Protein AF-A0AAP1WEM5-F1 (afdb_monomer)

Structure (mmCIF, N/CA/C/O backbone):
data_AF-A0AAP1WEM5-F1
#
_entry.id   AF-A0AAP1WEM5-F1
#
loop_
_atom_site.group_PDB
_atom_site.id
_atom_site.type_symbol
_atom_site.label_atom_id
_atom_site.label_alt_id
_atom_site.label_comp_id
_atom_site.label_asym_id
_atom_site.label_entity_id
_atom_site.label_seq_id
_atom_site.pdbx_PDB_ins_code
_atom_site.Cartn_x
_atom_site.Cartn_y
_atom_site.Cartn_z
_atom_site.occupancy
_atom_site.B_iso_or_equiv
_atom_site.auth_seq_id
_atom_site.auth_comp_id
_atom_site.auth_asym_id
_atom_site.auth_atom_id
_atom_site.pdbx_PDB_model_num
ATOM 1 N N . LEU A 1 1 ? 5.228 -4.731 -1.984 1.00 91.69 1 LEU A N 1
ATOM 2 C CA . LEU A 1 1 ? 4.143 -5.720 -2.171 1.00 91.69 1 LEU A CA 1
ATOM 3 C C . LEU A 1 1 ? 3.177 -5.285 -3.278 1.00 91.69 1 LEU A C 1
ATOM 5 O O . LEU A 1 1 ? 2.704 -4.156 -3.241 1.00 91.69 1 LEU A O 1
ATOM 9 N N . PRO A 1 2 ? 2.894 -6.127 -4.289 1.00 94.19 2 PRO A N 1
ATOM 10 C CA . PRO A 1 2 ? 1.897 -5.830 -5.324 1.00 94.19 2 PRO A CA 1
ATOM 11 C C . PRO A 1 2 ? 0.476 -5.724 -4.752 1.00 94.19 2 PRO A C 1
ATOM 13 O O . PRO A 1 2 ? 0.167 -6.371 -3.757 1.00 94.19 2 PRO A O 1
ATOM 16 N N . ILE A 1 3 ? -0.424 -4.995 -5.422 1.00 92.75 3 ILE A N 1
ATOM 17 C CA . ILE A 1 3 ? -1.800 -4.766 -4.926 1.00 92.75 3 ILE A CA 1
ATOM 18 C C . ILE A 1 3 ? -2.580 -6.056 -4.613 1.00 92.75 3 ILE A C 1
ATOM 20 O O . ILE A 1 3 ? -3.308 -6.099 -3.630 1.00 92.75 3 ILE A O 1
ATOM 24 N N . ARG A 1 4 ? -2.381 -7.125 -5.401 1.00 93.69 4 ARG A N 1
ATOM 25 C CA . ARG A 1 4 ? -3.009 -8.440 -5.159 1.00 93.69 4 ARG A CA 1
ATOM 26 C C . ARG A 1 4 ? -2.615 -9.030 -3.805 1.00 93.69 4 ARG A C 1
ATOM 28 O O . ARG A 1 4 ? -3.431 -9.645 -3.133 1.00 93.69 4 ARG A O 1
ATOM 35 N N . GLU A 1 5 ? -1.361 -8.819 -3.423 1.00 95.38 5 GLU A N 1
ATOM 36 C CA . GLU A 1 5 ? -0.792 -9.365 -2.201 1.00 95.38 5 GLU A CA 1
ATOM 37 C C . GLU A 1 5 ? -1.283 -8.576 -0.994 1.00 95.38 5 GLU A C 1
ATOM 39 O O . GLU A 1 5 ? -1.672 -9.158 0.009 1.00 95.38 5 GLU A O 1
ATOM 44 N N . VAL A 1 6 ? -1.376 -7.252 -1.132 1.00 94.19 6 VAL A N 1
ATOM 45 C CA . VAL A 1 6 ? -1.995 -6.399 -0.113 1.00 94.19 6 VAL A CA 1
ATOM 46 C C . VAL A 1 6 ? -3.443 -6.809 0.127 1.00 94.19 6 VAL A C 1
ATOM 48 O O . VAL A 1 6 ? -3.814 -7.035 1.269 1.00 94.19 6 VAL A O 1
ATOM 51 N N . THR A 1 7 ? -4.239 -7.009 -0.927 1.00 95.44 7 THR A N 1
ATOM 52 C CA . THR A 1 7 ? -5.619 -7.502 -0.785 1.00 95.44 7 THR A CA 1
ATOM 53 C C . THR A 1 7 ? -5.687 -8.847 -0.064 1.00 95.44 7 THR A C 1
ATOM 55 O O . THR A 1 7 ? -6.542 -9.025 0.796 1.00 95.44 7 THR A O 1
ATOM 58 N N . ARG A 1 8 ? -4.771 -9.777 -0.356 1.00 94.69 8 ARG A N 1
ATOM 59 C CA . ARG A 1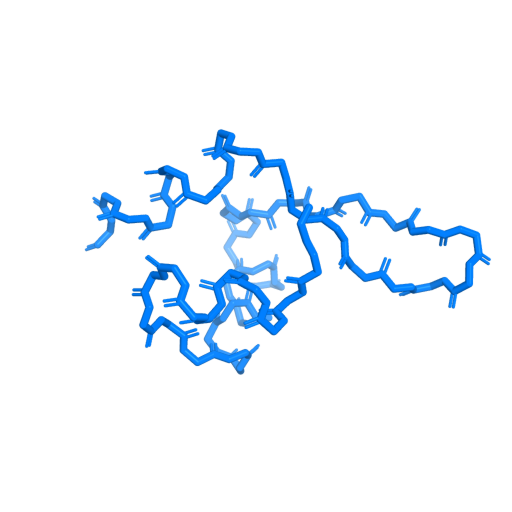 8 ? -4.693 -11.068 0.343 1.00 94.69 8 ARG A CA 1
ATOM 60 C C . ARG A 1 8 ? -4.348 -10.912 1.830 1.00 94.69 8 ARG A C 1
ATOM 62 O O . ARG A 1 8 ? -4.857 -11.668 2.648 1.00 94.69 8 ARG A O 1
ATOM 69 N N . LEU A 1 9 ? -3.487 -9.955 2.176 1.00 94.56 9 LEU A N 1
ATOM 70 C CA . LEU A 1 9 ? -2.992 -9.743 3.541 1.00 94.56 9 LEU A CA 1
ATOM 71 C C . LEU A 1 9 ? -3.902 -8.881 4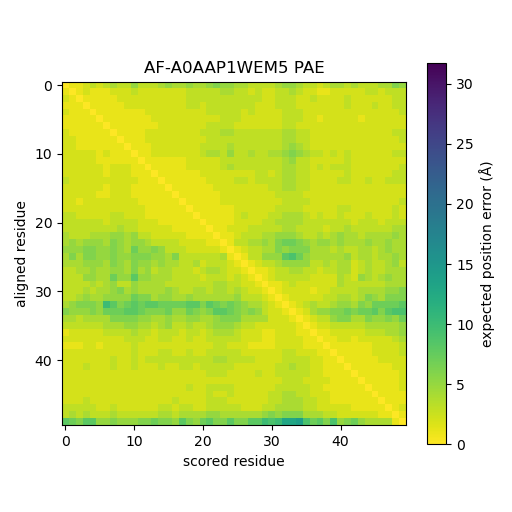.419 1.00 94.56 9 LEU A C 1
ATOM 73 O O . LEU A 1 9 ? -3.812 -8.988 5.644 1.00 94.56 9 LEU A O 1
ATOM 77 N N . THR A 1 10 ? -4.698 -7.995 3.821 1.00 93.62 10 THR A N 1
ATOM 78 C CA . THR A 1 10 ? -5.535 -7.027 4.547 1.00 93.62 10 THR A CA 1
ATOM 79 C C . THR A 1 10 ? -7.030 -7.239 4.338 1.00 93.62 10 THR A C 1
ATOM 81 O O . THR A 1 10 ? -7.826 -6.613 5.024 1.00 93.62 10 THR A O 1
ATOM 84 N N . GLY A 1 11 ? -7.434 -8.070 3.371 1.00 94.94 11 GLY A N 1
ATOM 85 C CA . GLY A 1 11 ? -8.836 -8.247 2.977 1.00 94.94 11 GLY A CA 1
ATOM 86 C C . GLY A 1 11 ? -9.430 -7.050 2.222 1.00 94.94 11 GLY A C 1
ATOM 87 O O . GLY A 1 11 ? -10.562 -7.114 1.748 1.00 94.94 11 GLY A O 1
ATOM 88 N N . VAL A 1 12 ? -8.679 -5.957 2.059 1.00 94.50 12 VAL A N 1
ATOM 89 C CA . VAL A 1 12 ? -9.176 -4.737 1.417 1.00 94.50 12 VAL A CA 1
ATOM 90 C C . VAL A 1 12 ? -9.146 -4.884 -0.102 1.00 94.50 12 VAL A C 1
ATOM 92 O O . VAL A 1 12 ? -8.107 -5.168 -0.712 1.00 94.50 12 VAL A O 1
ATOM 95 N N . HIS A 1 13 ? -10.287 -4.628 -0.742 1.00 95.31 13 HIS A N 1
ATOM 96 C CA . HIS A 1 13 ? -10.399 -4.707 -2.194 1.00 95.31 13 HIS A CA 1
ATOM 97 C C . HIS A 1 13 ? -9.466 -3.711 -2.913 1.00 95.31 13 HIS A C 1
ATOM 99 O O . HIS A 1 13 ? -9.323 -2.559 -2.487 1.00 95.31 13 HIS A O 1
ATOM 105 N N . PRO A 1 14 ? -8.910 -4.079 -4.087 1.00 94.19 14 PRO A N 1
ATOM 106 C CA . PRO A 1 14 ? -8.041 -3.200 -4.871 1.00 94.19 14 PRO A CA 1
ATOM 107 C C . PRO A 1 14 ? -8.678 -1.861 -5.263 1.00 94.19 14 PRO A C 1
ATOM 109 O O . PRO A 1 14 ? -7.968 -0.896 -5.546 1.00 94.19 14 PRO A O 1
ATOM 112 N N . VAL A 1 15 ? -10.011 -1.798 -5.358 1.00 94.88 15 VAL A N 1
ATOM 113 C CA . VAL A 1 15 ? -10.728 -0.552 -5.670 1.00 94.88 15 VAL A CA 1
ATOM 114 C C . VAL A 1 15 ? -10.653 0.432 -4.500 1.00 94.88 15 VAL A C 1
ATOM 116 O O . VAL A 1 15 ? -10.372 1.608 -4.715 1.00 94.88 15 VAL A O 1
ATOM 119 N N . THR A 1 16 ? -10.786 -0.064 -3.268 1.00 94.19 16 THR A N 1
ATOM 120 C CA . THR A 1 16 ? -10.701 0.720 -2.032 1.00 94.19 16 THR A CA 1
ATOM 121 C C . THR A 1 16 ? -9.284 1.233 -1.815 1.00 94.19 16 THR A C 1
ATOM 123 O O . THR A 1 16 ? -9.098 2.422 -1.583 1.00 94.19 16 THR A O 1
ATOM 126 N N . LEU A 1 17 ? -8.270 0.382 -2.021 1.00 92.62 17 LEU A N 1
ATOM 127 C CA . LEU A 1 17 ? -6.861 0.791 -1.946 1.00 92.62 17 LEU A CA 1
ATOM 128 C C . LEU A 1 17 ? -6.537 1.932 -2.923 1.00 92.62 17 LEU A C 1
ATOM 130 O O . LEU A 1 17 ? -5.860 2.894 -2.565 1.00 92.62 17 LEU A O 1
ATOM 134 N N . ARG A 1 18 ? -7.061 1.857 -4.154 1.00 92.94 18 ARG A N 1
ATOM 135 C CA . ARG A 1 18 ? -6.909 2.918 -5.163 1.00 92.94 18 ARG A CA 1
ATOM 136 C C . ARG A 1 18 ? -7.688 4.182 -4.810 1.00 92.94 18 ARG A C 1
ATOM 138 O O . ARG A 1 18 ? -7.219 5.283 -5.094 1.00 92.94 18 ARG A O 1
ATOM 145 N N . ALA A 1 19 ? -8.866 4.039 -4.208 1.00 94.19 19 ALA A N 1
ATOM 146 C CA . ALA A 1 19 ? -9.641 5.173 -3.727 1.00 94.19 19 ALA A CA 1
ATOM 147 C C . ALA A 1 19 ? -8.909 5.895 -2.589 1.00 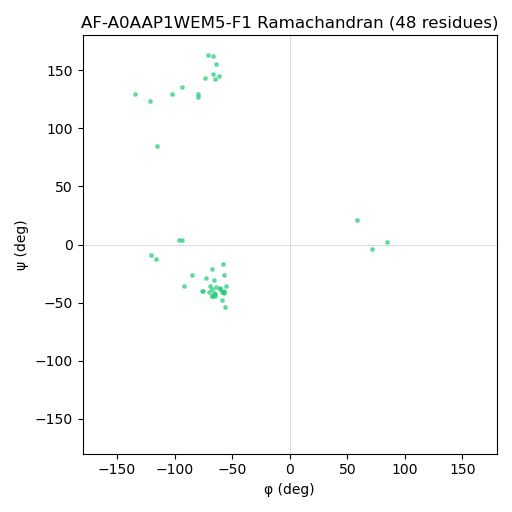94.19 19 ALA A C 1
ATOM 149 O O . ALA A 1 19 ? -8.839 7.118 -2.613 1.00 94.19 19 ALA A O 1
ATOM 150 N N . TRP A 1 20 ? -8.310 5.164 -1.647 1.00 92.88 20 TRP A N 1
ATOM 151 C CA . TRP A 1 20 ? -7.531 5.744 -0.553 1.00 92.88 20 TRP A CA 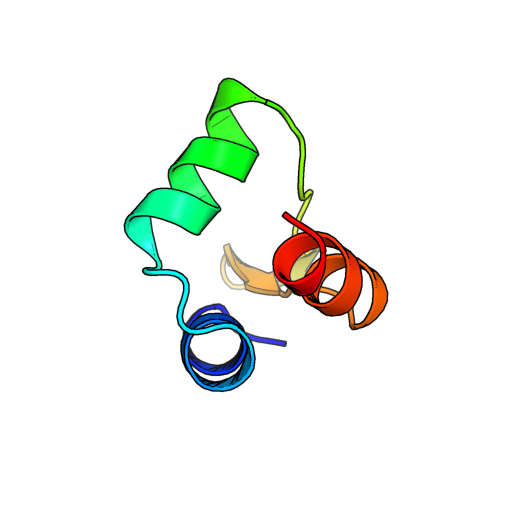1
ATOM 152 C C . TRP A 1 20 ? -6.260 6.449 -1.022 1.00 92.88 20 TRP A C 1
ATOM 154 O O . TRP A 1 20 ? -5.986 7.557 -0.562 1.00 92.88 20 TRP A O 1
ATOM 164 N N . GLU A 1 21 ? -5.538 5.863 -1.981 1.00 90.81 21 GLU A N 1
ATOM 165 C CA . GLU A 1 21 ? -4.413 6.517 -2.666 1.00 90.81 21 GLU A CA 1
ATOM 166 C C . GLU A 1 21 ? -4.860 7.844 -3.301 1.00 90.81 21 GL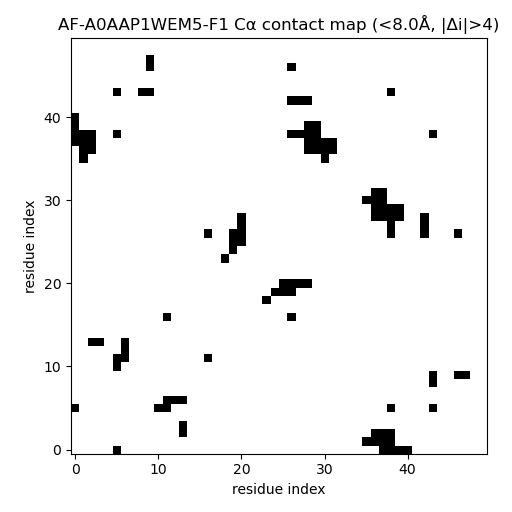U A C 1
ATOM 168 O O . GLU A 1 21 ? -4.279 8.890 -3.031 1.00 90.81 21 GLU A O 1
ATOM 173 N N . ARG A 1 22 ? -5.921 7.817 -4.120 1.00 92.69 22 ARG A N 1
ATOM 174 C CA . ARG A 1 22 ? -6.342 8.976 -4.922 1.00 92.69 22 ARG A CA 1
ATOM 175 C C . ARG A 1 22 ? -7.047 10.070 -4.119 1.00 92.69 22 ARG A C 1
ATOM 177 O O . ARG A 1 22 ? -6.883 11.240 -4.443 1.00 92.69 22 ARG A O 1
ATOM 184 N N . ARG A 1 23 ? -7.903 9.702 -3.163 1.00 92.31 23 ARG A N 1
ATOM 185 C CA . ARG A 1 23 ? -8.786 10.645 -2.451 1.00 92.31 23 ARG A CA 1
ATOM 186 C C . ARG A 1 23 ? -8.161 11.194 -1.179 1.00 92.31 23 ARG A C 1
ATOM 188 O O . ARG A 1 23 ? -8.414 12.343 -0.847 1.00 92.31 23 ARG A O 1
ATOM 195 N N . TYR A 1 24 ? -7.384 10.374 -0.476 1.00 88.25 24 TYR A N 1
ATOM 196 C CA . TYR A 1 24 ? -6.910 10.702 0.868 1.00 88.25 24 TYR A CA 1
ATOM 197 C C . TYR A 1 24 ? -5.384 10.738 0.979 1.00 88.25 24 TYR A C 1
ATOM 199 O O . TYR A 1 24 ? -4.875 11.122 2.025 1.00 88.25 24 TYR A O 1
ATOM 207 N N . GLY A 1 25 ? -4.642 10.300 -0.049 1.00 87.38 25 GLY A N 1
ATOM 208 C CA . GLY A 1 25 ? -3.181 10.175 0.034 1.00 87.38 25 GLY A CA 1
ATOM 209 C C . GLY A 1 25 ? -2.722 9.248 1.167 1.00 87.38 25 GLY A C 1
ATOM 210 O O . GLY A 1 25 ? -1.596 9.352 1.642 1.00 87.38 25 GLY A O 1
ATOM 211 N N . LEU A 1 26 ? -3.607 8.360 1.633 1.00 83.94 26 LEU A N 1
ATOM 212 C CA . LEU A 1 26 ? -3.437 7.612 2.883 1.00 83.94 26 LEU A CA 1
ATOM 213 C C . LEU A 1 26 ? -2.359 6.526 2.750 1.00 83.94 26 LEU A C 1
ATOM 215 O O . LEU A 1 26 ? -1.660 6.196 3.707 1.00 83.94 26 LEU A O 1
ATOM 219 N N . VAL A 1 27 ? -2.196 6.019 1.528 1.00 86.44 27 VAL A N 1
ATOM 220 C CA . VAL A 1 27 ? -1.113 5.134 1.106 1.00 86.44 27 VAL A CA 1
ATOM 221 C C . VAL A 1 27 ? -0.560 5.620 -0.229 1.00 86.44 27 VAL A C 1
ATOM 223 O O . VAL A 1 27 ? -1.316 5.846 -1.173 1.00 86.44 27 VAL A O 1
ATOM 226 N N . VAL A 1 28 ? 0.761 5.777 -0.309 1.00 88.00 28 VAL A N 1
ATOM 227 C CA . VAL A 1 28 ? 1.463 6.277 -1.501 1.00 88.00 28 VAL A CA 1
ATOM 228 C C . VAL A 1 28 ? 2.358 5.161 -2.042 1.00 88.00 28 VAL A C 1
ATOM 230 O O . VAL A 1 28 ? 3.527 5.068 -1.660 1.00 88.00 28 VAL A O 1
ATOM 233 N N . PRO A 1 29 ? 1.826 4.245 -2.867 1.00 89.44 29 PRO A N 1
ATOM 234 C CA . PRO A 1 29 ? 2.611 3.127 -3.361 1.00 89.44 29 PRO A CA 1
ATOM 235 C C . PRO A 1 29 ? 3.746 3.628 -4.253 1.00 89.44 29 PRO A C 1
ATOM 237 O O . PRO A 1 29 ? 3.567 4.527 -5.079 1.00 89.44 29 PRO A O 1
ATOM 240 N N . GLN A 1 30 ? 4.902 2.986 -4.148 1.00 92.06 30 GLN A N 1
ATOM 241 C CA . GLN A 1 30 ? 5.965 3.178 -5.122 1.00 92.06 30 GLN A CA 1
ATOM 242 C C . GLN A 1 30 ? 5.525 2.616 -6.472 1.00 92.06 30 GLN A C 1
ATOM 244 O O . GLN A 1 30 ? 4.806 1.614 -6.552 1.00 92.06 30 GLN A O 1
ATOM 249 N N . ARG A 1 31 ? 5.967 3.250 -7.556 1.00 92.31 31 ARG A N 1
ATOM 250 C CA . ARG A 1 31 ? 5.726 2.748 -8.907 1.00 92.31 31 ARG A CA 1
ATOM 251 C C . ARG A 1 31 ? 6.982 2.077 -9.434 1.00 92.31 31 ARG A C 1
ATOM 253 O O . ARG A 1 31 ? 8.063 2.648 -9.400 1.00 92.31 31 ARG A O 1
ATOM 260 N N . THR A 1 32 ? 6.825 0.860 -9.938 1.00 90.81 32 THR A N 1
ATOM 261 C CA . THR A 1 32 ? 7.878 0.205 -10.729 1.00 90.81 32 THR A CA 1
ATOM 262 C C . THR A 1 32 ? 8.094 0.948 -12.048 1.00 90.81 32 THR A C 1
ATOM 264 O O . THR A 1 32 ? 7.183 1.626 -12.525 1.00 90.81 32 THR A O 1
ATOM 267 N N . GLY A 1 33 ? 9.234 0.725 -12.710 1.00 88.88 33 GLY A N 1
ATOM 268 C CA . GLY A 1 33 ? 9.476 1.236 -14.069 1.00 88.88 33 GLY A CA 1
ATOM 269 C C . GLY A 1 33 ? 8.445 0.776 -15.115 1.00 88.88 33 GLY A C 1
ATOM 270 O O . GLY A 1 33 ? 8.305 1.404 -16.154 1.00 88.88 33 GLY A O 1
ATOM 271 N N . LYS A 1 34 ? 7.666 -0.277 -14.822 1.00 89.56 34 LYS A N 1
ATOM 272 C CA . LYS A 1 34 ? 6.544 -0.760 -15.650 1.00 89.56 34 LYS A CA 1
ATOM 273 C C . LYS A 1 34 ? 5.177 -0.176 -15.241 1.00 89.56 34 LYS A C 1
ATOM 275 O O . LYS A 1 34 ? 4.152 -0.595 -15.763 1.00 89.56 34 LYS A O 1
ATOM 280 N N . GLY A 1 35 ? 5.127 0.746 -14.275 1.00 89.88 35 GLY A N 1
ATOM 281 C CA . GLY A 1 35 ? 3.899 1.420 -13.829 1.00 89.88 35 GLY A CA 1
ATOM 282 C C . GLY A 1 35 ? 3.059 0.664 -12.789 1.00 89.88 35 GLY A C 1
ATOM 283 O O . GLY A 1 35 ? 2.011 1.156 -12.367 1.00 89.88 35 GLY A O 1
ATOM 284 N N . HIS A 1 36 ? 3.494 -0.512 -12.327 1.00 90.19 36 HIS A N 1
ATOM 285 C CA . HIS A 1 36 ? 2.801 -1.243 -11.259 1.00 90.19 36 HIS A CA 1
ATOM 286 C C . HIS A 1 36 ? 3.002 -0.592 -9.886 1.00 90.19 36 HIS A C 1
ATOM 288 O O . HIS A 1 36 ? 4.101 -0.130 -9.582 1.00 90.19 36 HIS A O 1
ATOM 294 N N . ARG A 1 37 ? 1.953 -0.628 -9.052 1.00 92.31 37 ARG A N 1
ATOM 295 C CA . ARG A 1 37 ? 1.962 -0.163 -7.656 1.00 92.31 37 ARG A CA 1
ATOM 296 C C . ARG A 1 37 ? 2.588 -1.204 -6.734 1.00 92.31 37 ARG A C 1
ATOM 298 O O . ARG A 1 37 ? 2.163 -2.363 -6.737 1.00 92.31 37 ARG A O 1
ATOM 305 N N . LEU A 1 38 ? 3.534 -0.764 -5.917 1.00 94.12 38 LEU A N 1
ATOM 306 C CA . LEU A 1 38 ? 4.153 -1.527 -4.847 1.00 94.12 38 LEU A CA 1
ATOM 307 C C . LEU A 1 38 ? 3.937 -0.813 -3.518 1.00 94.12 38 LEU A C 1
ATOM 309 O O . LEU A 1 38 ? 4.325 0.336 -3.346 1.00 94.12 38 LEU A O 1
ATOM 313 N N . TYR A 1 39 ? 3.340 -1.528 -2.577 1.00 93.62 39 TYR A N 1
ATOM 314 C CA . TYR A 1 39 ? 3.118 -1.067 -1.217 1.00 93.62 39 TYR A CA 1
ATOM 315 C C . TYR A 1 39 ? 4.268 -1.520 -0.317 1.00 93.62 39 TYR A C 1
ATOM 317 O O . TYR A 1 39 ? 4.692 -2.675 -0.420 1.00 93.62 39 TYR A O 1
ATOM 325 N N . SER 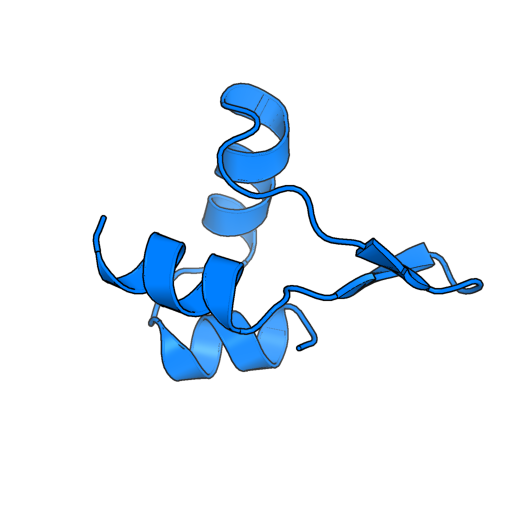A 1 40 ? 4.786 -0.646 0.540 1.00 94.31 40 SER A N 1
ATOM 326 C CA . SER A 1 40 ? 5.733 -1.055 1.586 1.00 94.31 40 SER A CA 1
ATOM 327 C C . SER A 1 40 ? 5.018 -1.858 2.676 1.00 94.31 40 SER A C 1
ATOM 329 O O . SER A 1 40 ? 3.792 -1.816 2.785 1.00 94.31 40 SER A O 1
ATOM 331 N N . GLU A 1 41 ? 5.770 -2.589 3.496 1.00 92.75 41 GLU A N 1
ATOM 332 C CA . GLU A 1 41 ? 5.200 -3.293 4.654 1.00 92.75 41 GLU A CA 1
ATOM 333 C C . GLU A 1 41 ? 4.519 -2.321 5.622 1.00 92.75 41 GLU A C 1
ATOM 335 O O . GLU A 1 41 ? 3.393 -2.564 6.042 1.00 92.75 41 GLU A O 1
ATOM 340 N N . GLU A 1 42 ? 5.123 -1.156 5.865 1.00 92.25 42 GLU A N 1
ATOM 341 C CA . GLU A 1 42 ? 4.532 -0.094 6.686 1.00 92.25 42 GLU A CA 1
ATOM 342 C C . GLU A 1 42 ? 3.159 0.360 6.163 1.00 92.25 42 GLU A C 1
ATOM 344 O O . GLU A 1 42 ? 2.226 0.58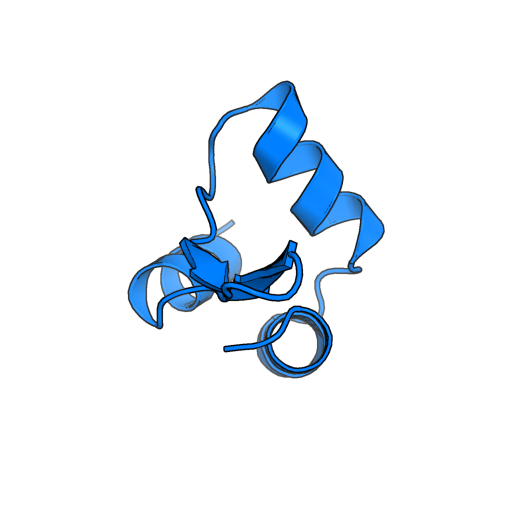0 6.935 1.00 92.25 42 GLU A O 1
ATOM 349 N N . GLN A 1 43 ? 2.999 0.461 4.840 1.00 92.81 43 GLN A N 1
ATOM 350 C CA . GLN A 1 43 ? 1.712 0.800 4.233 1.00 92.81 43 GLN A CA 1
ATOM 351 C C . GLN A 1 43 ? 0.681 -0.306 4.435 1.00 92.81 43 GLN A C 1
ATOM 353 O O . GLN A 1 43 ? -0.484 -0.003 4.679 1.00 92.81 43 GLN A O 1
ATOM 358 N N . VAL A 1 44 ? 1.095 -1.571 4.352 1.00 92.88 44 VAL A N 1
ATOM 359 C CA . VAL A 1 44 ? 0.214 -2.714 4.619 1.00 92.88 44 VAL A CA 1
ATOM 360 C C . VAL A 1 44 ? -0.223 -2.733 6.082 1.00 92.88 44 VAL A C 1
ATOM 362 O O . VAL A 1 44 ? -1.414 -2.863 6.351 1.00 92.88 44 VAL A O 1
ATOM 365 N N . GLU A 1 45 ? 0.691 -2.498 7.018 1.00 93.12 45 GLU A N 1
ATOM 366 C CA . GLU A 1 45 ? 0.369 -2.385 8.445 1.00 93.12 45 GLU A CA 1
ATOM 367 C C . GLU A 1 45 ? -0.494 -1.161 8.763 1.00 93.12 45 GLU A C 1
ATOM 369 O O . GLU A 1 45 ? -1.323 -1.183 9.671 1.00 93.12 45 GLU A O 1
ATOM 374 N N . ARG A 1 46 ? -0.353 -0.071 8.007 1.00 91.81 46 ARG A N 1
ATOM 375 C CA . ARG A 1 46 ? -1.271 1.066 8.108 1.00 91.81 46 ARG A CA 1
ATOM 376 C C . ARG A 1 46 ? -2.669 0.696 7.618 1.00 91.81 46 ARG A C 1
ATOM 378 O O . ARG A 1 46 ? -3.631 1.020 8.297 1.00 91.81 46 ARG A O 1
ATOM 385 N N . ILE A 1 47 ? -2.778 -0.006 6.490 1.00 91.88 47 ILE A N 1
ATOM 386 C CA . ILE A 1 47 ? -4.058 -0.485 5.942 1.00 91.88 47 ILE A CA 1
ATOM 387 C C . ILE A 1 47 ? -4.765 -1.429 6.923 1.00 91.88 47 ILE A C 1
ATOM 389 O O . ILE A 1 47 ? -5.980 -1.361 7.035 1.00 91.88 47 ILE A O 1
ATOM 393 N N . ARG A 1 48 ? -4.023 -2.286 7.637 1.00 91.31 48 ARG A N 1
ATOM 394 C CA . ARG A 1 48 ? -4.571 -3.223 8.639 1.00 91.31 48 ARG A CA 1
ATOM 395 C C . ARG A 1 48 ? -5.151 -2.556 9.884 1.00 91.31 48 ARG A C 1
ATOM 397 O O . ARG A 1 48 ? -5.909 -3.194 10.602 1.00 91.31 48 AR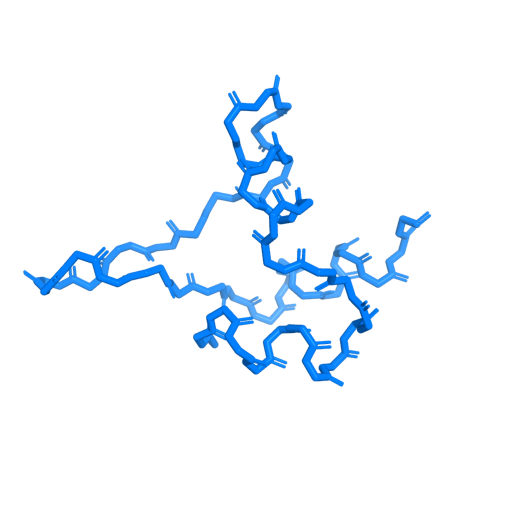G A O 1
ATOM 404 N N . ARG A 1 49 ? -4.749 -1.317 10.168 1.00 89.69 49 ARG A N 1
ATOM 405 C CA . ARG A 1 49 ? -5.158 -0.561 11.363 1.00 89.69 49 ARG A CA 1
ATOM 406 C C . ARG A 1 49 ? -6.332 0.388 11.113 1.00 89.69 49 ARG A C 1
ATOM 408 O O . ARG A 1 49 ? -6.671 1.159 12.006 1.00 89.69 49 ARG A O 1
ATOM 415 N N . ILE A 1 50 ? -6.890 0.370 9.905 1.00 85.12 50 ILE A N 1
ATOM 416 C CA . ILE A 1 50 ? -8.087 1.126 9.515 1.00 85.12 50 ILE A CA 1
ATOM 417 C C . ILE A 1 50 ? -9.296 0.223 9.702 1.00 85.12 50 ILE A C 1
ATOM 419 O O . ILE A 1 50 ? -10.291 0.720 10.265 1.00 85.12 50 ILE A O 1
#

pLDDT: mean 92.04, std 2.66, range [83.94, 95.44]

Solvent-accessible surface area (backbone atoms only 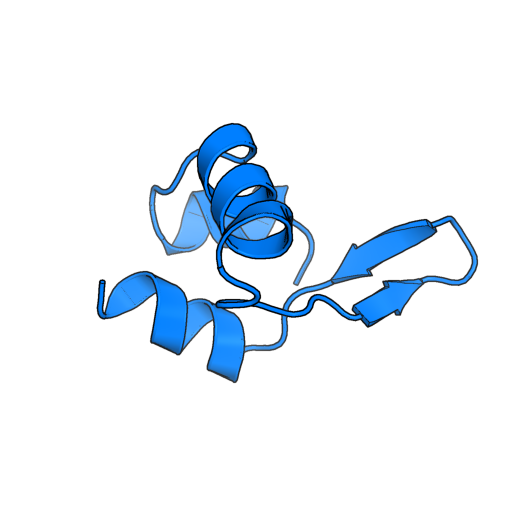— not comparable to full-atom values): 2994 Å² total; per-residue (Å²): 75,47,59,72,54,47,24,72,76,57,72,48,53,67,66,57,55,52,46,36,33,73,76,66,61,76,45,80,55,48,65,47,100,86,68,49,56,29,39,53,70,69,48,50,57,51,60,64,73,110

Nearest PDB structures (foldseek):
  5c8d-assembly2_E  TM=9.946E-01  e=1.569E-04  Thermus thermophilus HB27
  6jni-assembly4_G  TM=9.127E-01  e=1.732E-03  Pseudomonas putida
  6jni-assembly3_E  TM=9.125E-01  e=1.855E-03  Pseudomonas putida
  6jni-assembly2_D  TM=9.137E-01  e=1.855E-03  Pseudomonas putida
  6jni-assembly4_H  TM=9.125E-01  e=2.279E-03  Pseudomonas putida

Sequence (50 aa):
LPIREVTRLTGVHPVTLRAWERRYGLVVPQRTGKGHRLYSEEQVERIRRI

InterPro domains:
  IPR000551 MerR-type HTH domain [PF13411] (2-50)
  IPR000551 MerR-type HTH domain [PS50937] (1-50)
  IPR000551 MerR-type HTH domain [SM00422] (1-50)
  IPR009061 Putative DNA-binding domain superfamily [SSF46955] (2-50)
  IPR047057 MerR transcriptional regulator [PTHR30204] (2-50)

Secondary structure (DSSP, 8-state):
-BHHHHHHHH---HHHHHHHHHHH----PEEPTTS-EE--HHHHHHHHT-

Foldseek 3Di:
DFLVVLCVLQVDDSVVVVCCCVPPVQFPFDADPVGTGHGDPVSSVSSNVD

Mean predicted aligned error: 2.75 Å

Organism: Escherichia coli (NCBI:txid562)

Radius of gyration: 9.83 Å; Cα contacts (8 Å, |Δi|>4): 55; chains: 1; bounding box: 20×22×27 Å